Protein AF-A0A6I1ZQ46-F1 (afdb_monomer)

Structure (mmCIF, N/CA/C/O backbone):
data_AF-A0A6I1ZQ46-F1
#
_entry.id   AF-A0A6I1ZQ46-F1
#
loop_
_atom_site.group_PDB
_atom_site.id
_atom_site.type_symbol
_atom_site.label_atom_id
_atom_site.label_alt_id
_atom_site.label_comp_id
_atom_site.label_asym_id
_atom_site.label_entity_id
_atom_site.label_seq_id
_atom_site.pdbx_PDB_ins_code
_atom_site.Cartn_x
_atom_site.Cartn_y
_atom_site.Cartn_z
_atom_site.occupancy
_atom_site.B_iso_or_equiv
_atom_site.auth_seq_id
_atom_site.auth_comp_id
_atom_site.auth_asym_id
_atom_site.auth_atom_id
_atom_site.pdbx_PDB_model_num
ATOM 1 N N . MET A 1 1 ? -16.975 20.430 -9.274 1.00 74.19 1 MET A N 1
ATOM 2 C CA . MET A 1 1 ? -16.195 20.090 -10.487 1.00 74.19 1 MET A CA 1
ATOM 3 C C . MET A 1 1 ? -14.706 20.430 -10.347 1.00 74.19 1 MET A C 1
ATOM 5 O O . MET A 1 1 ? -13.899 19.533 -10.520 1.00 74.19 1 MET A O 1
ATOM 9 N N . TRP A 1 2 ? -14.310 21.644 -9.934 1.00 88.56 2 TRP A N 1
ATOM 10 C CA . TRP A 1 2 ? -12.885 22.027 -9.793 1.00 88.56 2 TRP A CA 1
ATOM 11 C C . TRP A 1 2 ? -12.053 21.160 -8.823 1.00 88.56 2 TRP A C 1
ATOM 13 O O . TRP A 1 2 ? -10.902 20.834 -9.105 1.00 88.56 2 TRP A O 1
ATOM 23 N N . LEU A 1 3 ? -12.637 20.738 -7.693 1.00 90.31 3 LEU A N 1
ATOM 24 C CA . LEU A 1 3 ? -11.958 19.858 -6.733 1.00 90.31 3 LEU A CA 1
ATOM 25 C C . LEU A 1 3 ? -11.639 18.481 -7.336 1.00 90.31 3 LEU A C 1
ATOM 27 O O . LEU A 1 3 ? -10.523 17.998 -7.185 1.00 90.31 3 LEU A O 1
ATOM 31 N N . GLN A 1 4 ? -12.586 17.887 -8.071 1.00 88.94 4 GLN A N 1
ATOM 32 C CA . GLN A 1 4 ? -12.396 16.595 -8.738 1.00 88.94 4 GLN A CA 1
ATOM 33 C C . GLN A 1 4 ? -11.281 16.676 -9.785 1.00 88.94 4 GLN A C 1
ATOM 35 O O . GLN A 1 4 ? -10.434 15.791 -9.842 1.00 88.94 4 GLN A O 1
ATOM 40 N N . THR A 1 5 ? -11.215 17.771 -10.548 1.00 93.69 5 THR A N 1
ATOM 41 C CA . THR A 1 5 ? -10.133 18.019 -11.510 1.00 93.69 5 THR A CA 1
ATOM 42 C C . THR A 1 5 ? -8.768 18.120 -10.821 1.00 93.69 5 THR A C 1
ATOM 44 O O . THR A 1 5 ? -7.813 17.488 -11.262 1.00 93.69 5 THR A O 1
ATOM 47 N N . ARG A 1 6 ? -8.661 18.852 -9.702 1.00 92.38 6 ARG A N 1
ATOM 48 C CA . ARG A 1 6 ? -7.409 18.941 -8.925 1.00 92.38 6 ARG A CA 1
ATOM 49 C C . ARG A 1 6 ? -6.991 17.591 -8.347 1.00 92.38 6 ARG A C 1
ATOM 51 O O . ARG A 1 6 ? -5.819 17.242 -8.425 1.00 92.38 6 ARG A O 1
ATOM 58 N N . MET A 1 7 ? -7.937 16.830 -7.800 1.00 94.44 7 MET A N 1
ATOM 59 C CA . MET A 1 7 ? -7.664 15.486 -7.285 1.00 94.44 7 MET A CA 1
ATOM 60 C C . MET A 1 7 ? -7.201 14.545 -8.396 1.00 94.44 7 MET A C 1
ATOM 62 O O . MET A 1 7 ? -6.240 13.811 -8.198 1.00 94.44 7 MET A O 1
ATOM 66 N N . PHE A 1 8 ? -7.814 14.617 -9.578 1.00 94.81 8 PHE A N 1
ATOM 67 C CA . PHE A 1 8 ? -7.376 13.849 -10.738 1.00 94.81 8 PHE A CA 1
ATOM 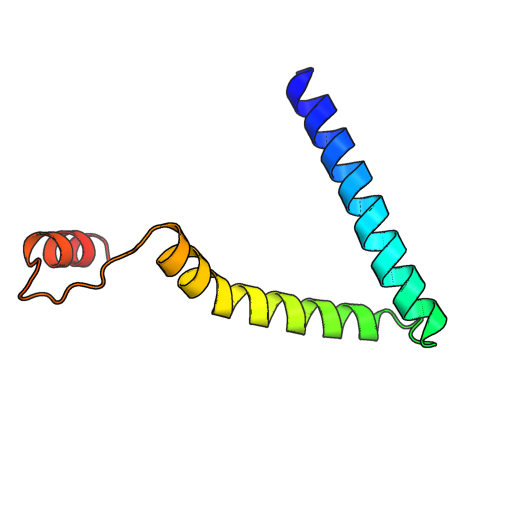68 C C . PHE A 1 8 ? -5.937 14.191 -11.142 1.00 94.81 8 PHE A C 1
ATOM 70 O O . PHE A 1 8 ? -5.132 13.283 -11.330 1.00 94.81 8 PHE A O 1
ATOM 77 N N . PHE A 1 9 ? -5.575 15.478 -11.202 1.00 95.50 9 PHE A N 1
ATOM 78 C CA . PHE A 1 9 ? -4.194 15.882 -11.487 1.00 95.50 9 PHE A CA 1
ATOM 79 C C . PHE A 1 9 ? -3.205 15.378 -10.435 1.00 95.50 9 PHE A C 1
ATOM 81 O O . PHE A 1 9 ? -2.136 14.893 -10.793 1.00 95.50 9 PHE A O 1
ATOM 88 N N . LEU A 1 10 ? -3.561 15.444 -9.149 1.00 95.31 10 LEU A N 1
ATOM 89 C CA . LEU A 1 10 ? -2.722 14.899 -8.080 1.00 95.31 10 LEU A CA 1
ATOM 90 C C . LEU A 1 10 ? -2.522 13.388 -8.233 1.00 95.31 10 LEU A C 1
ATOM 92 O O . LEU A 1 10 ? -1.401 12.910 -8.086 1.00 95.31 10 LEU A O 1
ATOM 96 N N . ILE A 1 11 ? -3.580 12.650 -8.579 1.00 94.75 11 ILE A N 1
ATOM 97 C CA . ILE A 1 11 ? -3.503 11.209 -8.845 1.00 94.75 11 ILE A CA 1
ATOM 98 C C . ILE A 1 11 ? -2.617 10.933 -10.064 1.00 94.75 11 ILE A C 1
ATOM 100 O O . ILE A 1 11 ? -1.756 10.063 -9.992 1.00 94.75 11 ILE A O 1
ATOM 104 N N . ALA A 1 12 ? -2.778 11.682 -11.157 1.00 95.81 12 ALA A N 1
ATOM 105 C CA . ALA A 1 12 ? -1.973 11.517 -12.365 1.00 95.81 12 ALA A CA 1
ATOM 106 C C . ALA A 1 12 ? -0.481 11.789 -12.104 1.00 95.81 12 ALA A C 1
ATOM 108 O O . ALA A 1 12 ? 0.374 11.030 -12.558 1.00 95.81 12 ALA A O 1
ATOM 109 N N . ILE A 1 13 ? -0.168 12.829 -11.325 1.00 97.31 13 ILE A N 1
ATOM 110 C CA . ILE A 1 13 ? 1.204 13.148 -10.908 1.00 97.31 13 ILE A CA 1
ATOM 111 C C . ILE A 1 13 ? 1.764 12.033 -10.024 1.00 97.31 13 ILE A C 1
ATOM 113 O O . ILE A 1 13 ? 2.861 11.543 -10.281 1.00 97.31 13 ILE A O 1
ATOM 117 N N . LEU A 1 14 ? 1.009 11.601 -9.011 1.00 94.31 14 LEU A N 1
ATOM 118 C CA . LEU A 1 14 ? 1.429 10.524 -8.117 1.00 94.31 14 LEU A CA 1
ATOM 119 C C . LEU A 1 14 ? 1.680 9.227 -8.895 1.00 94.31 14 LEU A C 1
ATOM 121 O O . LEU A 1 14 ? 2.697 8.571 -8.683 1.00 94.31 14 LEU A O 1
ATOM 125 N N . PHE A 1 15 ? 0.792 8.890 -9.830 1.00 92.50 15 PHE A N 1
ATOM 126 C CA . PHE A 1 15 ? 0.952 7.744 -10.715 1.00 92.50 15 PHE A CA 1
ATOM 127 C C . PHE A 1 15 ? 2.218 7.869 -11.564 1.00 92.50 15 PHE A C 1
ATOM 129 O O . PHE A 1 15 ? 2.996 6.924 -11.616 1.00 92.50 15 PHE A O 1
ATOM 136 N N . GLY A 1 16 ? 2.468 9.032 -12.172 1.00 94.88 16 GLY A N 1
ATOM 137 C CA . GLY A 1 16 ? 3.676 9.274 -12.962 1.00 9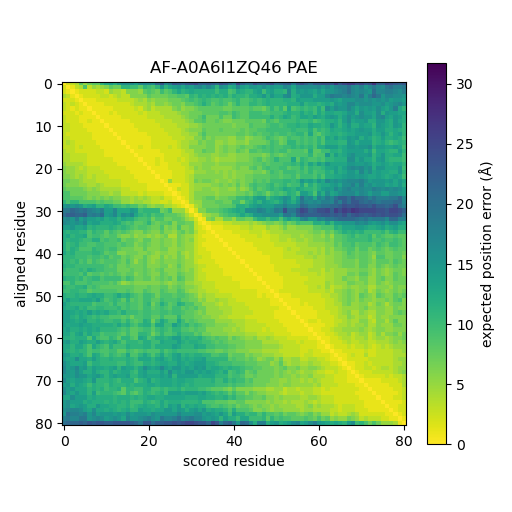4.88 16 GLY A CA 1
ATOM 138 C C . GLY A 1 16 ? 4.963 9.121 -12.148 1.00 94.88 16 GLY A C 1
ATOM 139 O O . GLY A 1 16 ? 5.902 8.477 -12.612 1.00 94.88 16 GLY A O 1
ATOM 140 N N . ILE A 1 17 ? 4.991 9.648 -10.919 1.00 94.94 17 ILE A N 1
ATOM 141 C CA . ILE A 1 17 ? 6.138 9.521 -10.005 1.00 94.94 17 ILE A CA 1
ATOM 142 C C . ILE A 1 17 ? 6.377 8.052 -9.645 1.00 94.94 17 ILE A C 1
ATOM 144 O O . ILE A 1 17 ? 7.499 7.562 -9.768 1.00 94.94 17 ILE A O 1
ATOM 148 N N . LEU A 1 18 ? 5.331 7.340 -9.219 1.00 88.56 18 LEU A N 1
ATOM 149 C CA . LEU A 1 18 ? 5.447 5.944 -8.801 1.00 88.56 18 LEU A CA 1
ATOM 150 C C . LEU A 1 18 ? 5.802 5.028 -9.974 1.00 88.56 18 LEU A C 1
ATOM 152 O O . LEU A 1 18 ? 6.722 4.222 -9.855 1.00 88.56 18 LEU A O 1
ATOM 156 N N . TYR A 1 19 ? 5.117 5.178 -11.110 1.00 85.69 19 TYR A N 1
ATOM 157 C CA . TYR A 1 19 ? 5.391 4.410 -12.320 1.00 85.69 19 TYR A CA 1
ATOM 158 C C . TYR A 1 19 ? 6.824 4.653 -12.785 1.00 85.69 19 TYR A C 1
ATOM 160 O O . TYR A 1 19 ? 7.576 3.695 -12.911 1.00 85.69 19 TYR A O 1
ATOM 168 N N . GLY A 1 20 ? 7.233 5.917 -12.933 1.00 88.75 20 GLY A N 1
ATOM 169 C CA . GLY A 1 20 ? 8.583 6.282 -13.358 1.00 88.75 20 GLY A CA 1
ATOM 170 C C . GLY A 1 20 ? 9.674 5.733 -12.436 1.00 88.75 20 GLY A C 1
ATOM 171 O O . GLY A 1 20 ? 10.663 5.191 -12.927 1.00 88.75 20 GLY A O 1
ATOM 172 N N . ALA A 1 21 ? 9.483 5.805 -11.115 1.00 88.06 21 ALA A N 1
ATOM 173 C CA . ALA A 1 21 ? 10.424 5.245 -10.145 1.00 88.06 21 ALA A CA 1
ATOM 174 C C . ALA A 1 21 ? 10.524 3.715 -10.257 1.00 88.06 21 ALA A C 1
ATOM 176 O O . ALA A 1 21 ? 11.625 3.175 -10.366 1.00 88.06 21 ALA A O 1
ATOM 177 N N . ILE A 1 22 ? 9.387 3.014 -10.283 1.00 82.38 22 ILE A N 1
ATOM 178 C CA . ILE A 1 22 ? 9.343 1.547 -10.370 1.00 82.38 22 ILE A CA 1
ATOM 179 C C . ILE A 1 22 ? 9.919 1.068 -11.708 1.00 82.38 22 ILE A C 1
ATOM 181 O O . ILE A 1 22 ? 10.731 0.139 -11.737 1.00 82.38 22 ILE A O 1
ATOM 185 N N . THR A 1 23 ? 9.554 1.713 -12.819 1.00 81.38 23 THR A N 1
ATOM 186 C CA . THR A 1 23 ? 10.094 1.360 -14.133 1.00 81.38 23 THR A CA 1
ATOM 187 C C . THR A 1 23 ? 11.572 1.696 -14.244 1.00 81.38 23 THR A C 1
ATOM 189 O O . THR A 1 23 ? 12.330 0.875 -14.744 1.00 81.38 23 THR A O 1
ATOM 192 N N . GLY A 1 24 ? 12.007 2.846 -13.723 1.00 85.62 24 GLY A N 1
ATOM 193 C CA . GLY A 1 24 ? 13.413 3.251 -13.715 1.00 85.62 24 GLY A CA 1
ATOM 194 C C . GLY A 1 24 ? 14.289 2.243 -12.973 1.00 85.62 24 GLY A C 1
ATOM 195 O O . GLY A 1 24 ? 15.270 1.755 -13.531 1.00 85.62 24 GLY A O 1
ATOM 196 N N . ILE A 1 25 ? 13.876 1.840 -11.768 1.00 83.69 25 ILE A N 1
ATOM 197 C CA . ILE A 1 25 ? 14.567 0.801 -10.991 1.00 83.69 25 ILE A CA 1
ATOM 198 C C . ILE A 1 25 ? 14.572 -0.530 -11.754 1.00 83.69 25 ILE A C 1
ATOM 200 O O . ILE A 1 25 ? 15.627 -1.144 -11.901 1.00 83.69 25 ILE A O 1
ATOM 204 N N . GLY A 1 26 ? 13.425 -0.954 -12.295 1.00 79.50 26 GLY A N 1
ATOM 205 C CA . GLY A 1 26 ? 13.335 -2.204 -13.055 1.00 79.50 26 GLY A CA 1
ATOM 206 C C . GLY A 1 26 ? 14.243 -2.217 -14.289 1.00 79.50 26 GLY A C 1
ATOM 207 O O . GLY A 1 26 ? 14.996 -3.168 -14.486 1.00 79.50 26 GLY A O 1
ATOM 208 N N . THR A 1 27 ? 14.265 -1.137 -15.074 1.00 80.69 27 THR A N 1
ATOM 209 C CA . THR A 1 27 ? 15.149 -1.019 -16.247 1.00 80.69 27 THR A CA 1
ATOM 210 C C . THR A 1 27 ? 16.630 -1.056 -15.869 1.00 80.69 27 THR A C 1
ATOM 212 O O . THR A 1 27 ? 17.400 -1.747 -16.535 1.00 80.69 27 THR A O 1
ATOM 215 N N . TRP A 1 28 ? 17.032 -0.397 -14.775 1.00 79.94 28 TRP A N 1
ATOM 216 C CA . TRP A 1 28 ? 18.416 -0.425 -14.285 1.00 79.94 28 TRP A CA 1
ATOM 217 C C . TRP A 1 28 ? 18.845 -1.814 -13.795 1.00 79.94 28 TRP A C 1
ATOM 219 O O . TRP A 1 28 ? 19.979 -2.229 -14.018 1.00 79.94 28 TRP A O 1
ATOM 229 N N . MET A 1 29 ? 17.923 -2.575 -13.201 1.00 79.81 29 MET A N 1
ATOM 230 C CA . MET A 1 29 ? 18.152 -3.960 -12.774 1.00 79.81 29 MET A CA 1
ATOM 231 C C . MET A 1 29 ? 18.129 -4.974 -13.938 1.00 79.81 29 MET A C 1
ATOM 233 O O . MET A 1 29 ? 18.179 -6.178 -13.697 1.00 79.81 29 MET A O 1
ATOM 237 N N . GLY A 1 30 ? 18.014 -4.521 -15.195 1.00 75.00 30 GLY A N 1
ATOM 238 C CA . GLY A 1 30 ? 17.864 -5.392 -16.371 1.00 75.00 30 GLY A CA 1
ATOM 239 C C . GLY A 1 30 ? 16.495 -6.083 -16.457 1.00 75.00 30 GLY A C 1
ATOM 240 O O . GLY A 1 30 ? 16.255 -6.915 -17.331 1.00 75.00 30 GLY A O 1
ATOM 241 N N . ALA A 1 31 ? 15.572 -5.722 -15.568 1.00 69.44 31 ALA A N 1
ATOM 242 C CA . ALA A 1 31 ? 14.225 -6.248 -15.454 1.00 69.44 31 ALA A CA 1
ATOM 243 C C . ALA A 1 31 ? 13.249 -5.457 -16.343 1.00 69.44 31 ALA A C 1
ATOM 245 O O . ALA A 1 31 ? 12.332 -4.799 -15.861 1.00 69.44 31 ALA A O 1
ATOM 246 N N . GLY A 1 32 ? 13.446 -5.515 -17.663 1.00 65.06 32 GLY A N 1
ATOM 247 C CA . GLY A 1 32 ? 12.544 -4.885 -18.643 1.00 65.06 32 GLY A CA 1
ATOM 248 C C . GLY A 1 32 ? 11.298 -5.713 -18.989 1.00 65.06 32 GLY A C 1
ATOM 249 O O . GLY A 1 32 ? 10.454 -5.269 -19.763 1.00 65.06 32 GLY A O 1
ATOM 250 N N . SER A 1 33 ? 11.180 -6.933 -18.455 1.00 74.19 33 SER A N 1
ATOM 251 C CA . SER A 1 33 ? 10.066 -7.834 -18.761 1.00 74.19 33 SER A CA 1
ATOM 252 C C . SER A 1 33 ? 8.822 -7.480 -17.947 1.00 74.19 33 SER A C 1
ATOM 254 O O . SER A 1 33 ? 8.876 -7.418 -16.717 1.00 74.19 33 SER A O 1
ATOM 256 N N . ALA A 1 34 ? 7.677 -7.348 -18.625 1.00 76.06 34 ALA A N 1
ATOM 257 C CA . ALA A 1 34 ? 6.362 -7.142 -18.009 1.00 76.06 34 ALA A CA 1
ATOM 258 C C . ALA A 1 34 ? 6.052 -8.161 -16.894 1.00 76.06 34 ALA A C 1
ATOM 260 O O . ALA A 1 34 ? 5.385 -7.834 -15.913 1.00 76.06 34 ALA A O 1
ATOM 261 N N . VAL A 1 35 ? 6.593 -9.378 -17.007 1.00 81.00 35 VAL A N 1
ATOM 262 C CA . VAL A 1 35 ? 6.424 -10.456 -16.023 1.00 81.00 35 VAL A CA 1
ATOM 263 C C . VAL A 1 35 ? 6.967 -10.067 -14.645 1.00 81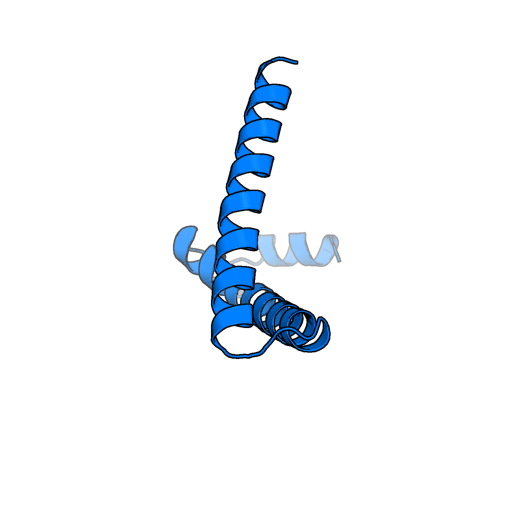.00 35 VAL A C 1
ATOM 265 O O . VAL A 1 35 ? 6.350 -10.389 -13.633 1.00 81.00 35 VAL A O 1
ATOM 268 N N . ILE A 1 36 ? 8.081 -9.333 -14.578 1.00 79.38 36 ILE A N 1
ATOM 269 C CA . ILE A 1 36 ? 8.706 -8.963 -13.299 1.00 79.38 36 ILE A CA 1
ATOM 270 C C . ILE A 1 36 ? 7.823 -7.970 -12.539 1.00 79.38 36 ILE A C 1
ATOM 272 O O . ILE A 1 36 ? 7.610 -8.127 -11.338 1.00 79.38 36 ILE A O 1
ATOM 276 N N . TYR A 1 37 ? 7.233 -7.002 -13.241 1.00 79.25 37 TYR A N 1
ATOM 277 C CA . TYR A 1 37 ? 6.296 -6.058 -12.634 1.00 79.25 37 TYR A CA 1
ATOM 278 C C . TYR A 1 37 ? 5.023 -6.744 -12.135 1.00 79.25 37 TYR A C 1
ATOM 280 O O . TYR A 1 37 ? 4.528 -6.390 -11.069 1.00 79.25 37 TYR A O 1
ATOM 288 N N . ILE A 1 38 ? 4.525 -7.757 -12.853 1.00 85.00 38 ILE A N 1
ATOM 289 C CA . ILE A 1 38 ? 3.375 -8.558 -12.409 1.00 85.00 38 ILE A CA 1
ATOM 290 C C . ILE A 1 38 ? 3.708 -9.312 -11.118 1.00 85.00 38 ILE A C 1
ATOM 292 O O . ILE A 1 38 ? 2.920 -9.276 -10.176 1.00 85.00 38 ILE A O 1
ATOM 296 N N . ILE A 1 39 ? 4.880 -9.948 -11.039 1.00 86.94 39 ILE A N 1
ATOM 297 C CA . ILE A 1 39 ? 5.316 -10.655 -9.825 1.00 86.94 39 ILE A CA 1
ATOM 298 C C . ILE A 1 39 ? 5.400 -9.684 -8.644 1.00 86.94 39 ILE A C 1
ATOM 300 O O . ILE A 1 39 ? 4.843 -9.961 -7.581 1.00 86.94 39 ILE A O 1
ATOM 304 N N . ILE A 1 40 ? 6.040 -8.527 -8.835 1.00 84.50 40 ILE A N 1
ATOM 305 C CA . ILE A 1 40 ? 6.140 -7.493 -7.797 1.00 84.50 40 ILE A CA 1
ATOM 306 C C . ILE A 1 40 ? 4.747 -7.023 -7.371 1.00 84.50 40 ILE A C 1
ATOM 308 O O . ILE A 1 40 ? 4.485 -6.932 -6.175 1.00 84.50 40 ILE A O 1
ATOM 312 N N . ALA A 1 41 ? 3.840 -6.770 -8.319 1.00 86.38 41 ALA A N 1
ATOM 313 C CA . ALA A 1 41 ? 2.481 -6.334 -8.021 1.00 86.38 41 ALA A CA 1
ATOM 314 C C . ALA A 1 41 ? 1.713 -7.373 -7.193 1.00 86.38 41 ALA A C 1
ATOM 316 O O . ALA A 1 41 ? 1.089 -7.012 -6.198 1.00 86.38 41 ALA A O 1
ATOM 317 N N . VAL A 1 42 ? 1.795 -8.657 -7.551 1.00 92.62 42 VAL A N 1
ATOM 318 C CA . VAL A 1 42 ? 1.142 -9.743 -6.803 1.00 92.62 42 VAL A CA 1
ATOM 319 C C .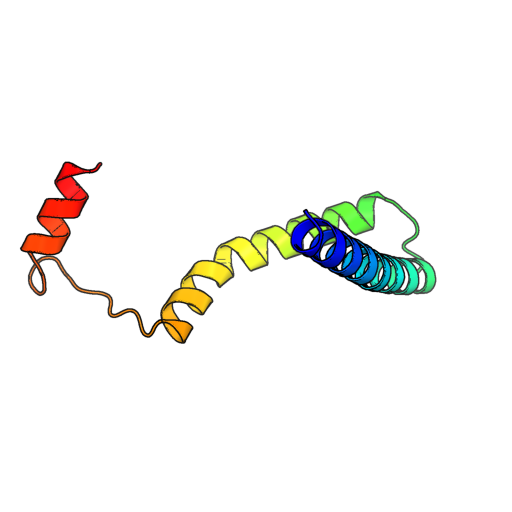 VAL A 1 42 ? 1.710 -9.856 -5.391 1.00 92.62 42 VAL A C 1
ATOM 321 O O . VAL A 1 42 ? 0.941 -9.935 -4.431 1.00 92.62 42 VAL A O 1
ATOM 324 N N . VAL A 1 43 ? 3.038 -9.826 -5.243 1.00 92.94 43 VAL A N 1
ATOM 325 C CA . VAL A 1 43 ? 3.698 -9.881 -3.929 1.00 92.94 43 VAL A CA 1
ATOM 326 C C . VAL A 1 43 ? 3.280 -8.688 -3.076 1.00 92.94 43 VAL A C 1
ATOM 328 O O . VAL A 1 43 ? 2.849 -8.863 -1.937 1.00 92.94 43 VAL A O 1
ATOM 331 N N . PHE A 1 44 ? 3.354 -7.480 -3.632 1.00 89.94 44 PHE A N 1
ATOM 332 C CA . PHE A 1 44 ? 3.030 -6.257 -2.912 1.00 89.94 44 PHE A CA 1
ATOM 333 C C . PHE A 1 44 ? 1.553 -6.211 -2.510 1.00 89.94 44 PHE A C 1
ATOM 335 O O . PHE A 1 44 ? 1.251 -5.922 -1.356 1.00 89.94 44 PHE A O 1
ATOM 342 N N . LEU A 1 45 ? 0.638 -6.572 -3.416 1.00 92.88 45 LEU A N 1
ATOM 343 C CA . LEU A 1 45 ? -0.797 -6.624 -3.136 1.00 92.88 45 LEU A CA 1
ATOM 344 C C . LEU A 1 45 ? -1.124 -7.659 -2.057 1.00 92.88 45 LEU A C 1
ATOM 346 O O . LEU A 1 45 ? -1.911 -7.374 -1.158 1.00 92.88 45 LEU A O 1
ATOM 350 N N . SER A 1 46 ? -0.499 -8.837 -2.117 1.00 94.50 46 SER A N 1
ATOM 351 C CA . SER A 1 46 ? -0.713 -9.904 -1.133 1.00 94.50 46 SER A CA 1
ATOM 352 C C . SER A 1 46 ? -0.231 -9.479 0.252 1.00 94.50 46 SER A C 1
ATOM 354 O O . SER A 1 46 ? -0.968 -9.592 1.231 1.00 94.50 46 SER A O 1
ATOM 356 N N . LEU A 1 47 ? 0.982 -8.923 0.337 1.00 95.31 47 LEU A N 1
ATOM 357 C CA . LEU A 1 47 ? 1.521 -8.391 1.588 1.00 95.31 47 LEU A CA 1
ATOM 358 C C . LEU A 1 47 ? 0.651 -7.253 2.122 1.00 95.31 47 LEU A C 1
ATOM 360 O O . LEU A 1 47 ? 0.298 -7.248 3.299 1.00 95.31 47 LEU A O 1
ATOM 364 N N . GLN A 1 48 ? 0.253 -6.317 1.262 1.00 90.50 48 GLN A N 1
ATOM 365 C CA . GLN A 1 48 ? -0.610 -5.207 1.643 1.00 90.50 48 GLN A CA 1
ATOM 366 C C . GLN A 1 48 ? -1.960 -5.705 2.168 1.00 90.50 48 GLN A C 1
ATOM 368 O O . GLN A 1 48 ? -2.401 -5.233 3.214 1.00 90.50 48 GLN A O 1
ATOM 373 N N . TYR A 1 49 ? -2.601 -6.664 1.499 1.00 93.19 49 TYR A N 1
ATOM 374 C CA . TYR A 1 49 ? -3.880 -7.230 1.932 1.00 93.19 49 TYR A CA 1
ATOM 375 C C . TYR A 1 49 ? -3.780 -7.865 3.324 1.00 93.19 49 TYR A C 1
ATOM 377 O O . TYR A 1 49 ? -4.615 -7.589 4.183 1.00 93.19 49 TYR A O 1
ATOM 385 N N . LEU A 1 50 ? -2.721 -8.637 3.584 1.00 94.69 50 LEU A N 1
ATOM 386 C CA . LEU A 1 50 ? -2.515 -9.301 4.876 1.00 94.69 50 LEU A CA 1
ATOM 387 C C . LEU A 1 50 ? -2.138 -8.329 6.002 1.00 94.69 50 LEU A C 1
ATOM 389 O O . LEU A 1 50 ? -2.543 -8.514 7.148 1.00 94.69 50 LEU A O 1
ATOM 393 N N . ILE A 1 51 ? -1.364 -7.288 5.694 1.00 95.69 51 ILE A N 1
ATOM 394 C CA . ILE A 1 51 ? -0.879 -6.322 6.688 1.00 95.69 51 ILE A CA 1
ATOM 395 C C . ILE A 1 51 ? -1.941 -5.250 6.998 1.00 95.69 51 ILE A C 1
ATOM 397 O O . ILE A 1 51 ? -1.959 -4.697 8.102 1.00 95.69 51 ILE A O 1
ATOM 401 N N . SER A 1 52 ? -2.857 -4.967 6.064 1.00 92.31 52 SER A N 1
ATOM 402 C CA . SER A 1 52 ? -3.861 -3.899 6.202 1.00 92.31 52 SER A CA 1
ATOM 403 C C . SER A 1 52 ? -4.700 -3.989 7.490 1.00 92.31 52 SER A C 1
ATOM 405 O O . SER A 1 52 ? -4.773 -2.979 8.194 1.00 92.31 52 SER A O 1
ATOM 407 N N . PRO A 1 53 ? -5.271 -5.147 7.889 1.00 92.12 53 PRO A N 1
ATOM 408 C CA . PRO A 1 53 ? -6.032 -5.260 9.137 1.00 92.12 53 PRO A CA 1
ATOM 409 C C . PRO A 1 53 ? -5.196 -4.936 10.379 1.00 92.12 53 PRO A C 1
ATOM 411 O O . PRO A 1 53 ? -5.680 -4.280 11.299 1.00 92.12 53 PRO A O 1
ATOM 414 N N . ALA A 1 54 ? -3.922 -5.341 10.395 1.00 92.62 54 ALA A N 1
ATOM 415 C CA . ALA A 1 54 ? -3.016 -5.072 11.508 1.00 92.62 54 ALA A CA 1
ATOM 416 C C . ALA A 1 54 ? -2.673 -3.577 11.614 1.00 92.62 54 ALA A C 1
ATOM 418 O O . ALA A 1 54 ? -2.664 -3.018 12.714 1.00 92.62 54 ALA A O 1
ATOM 419 N N . ILE A 1 55 ? -2.437 -2.912 10.476 1.00 94.75 55 ILE A N 1
ATOM 420 C CA . ILE A 1 55 ? -2.215 -1.460 10.428 1.00 94.75 55 ILE A CA 1
ATOM 421 C C . ILE A 1 55 ? -3.448 -0.722 10.948 1.00 94.75 55 ILE A C 1
ATOM 423 O O . ILE A 1 55 ? -3.320 0.124 11.834 1.00 94.75 55 ILE A O 1
ATOM 427 N N . VAL A 1 56 ? -4.634 -1.057 10.435 1.00 94.19 56 VAL A N 1
ATOM 428 C CA . VAL A 1 56 ? -5.895 -0.429 10.852 1.00 94.19 56 VAL A CA 1
ATOM 429 C C . VAL A 1 56 ? -6.137 -0.663 12.340 1.00 94.19 56 VAL A C 1
ATOM 431 O O . VAL A 1 56 ? -6.387 0.293 13.072 1.00 94.19 56 VAL A O 1
ATOM 434 N N . GLY A 1 57 ? -5.962 -1.901 12.808 1.00 94.44 57 GLY A N 1
ATOM 435 C CA . GLY A 1 57 ? -6.077 -2.259 14.218 1.00 94.44 57 GLY A CA 1
ATOM 436 C C . GLY A 1 57 ? -5.184 -1.411 15.116 1.00 94.44 57 GLY A C 1
ATOM 437 O O . GLY A 1 57 ? -5.633 -0.912 16.149 1.00 94.44 57 GLY A O 1
ATOM 438 N N . ARG A 1 58 ? -3.939 -1.174 14.691 1.00 95.00 58 ARG A N 1
ATOM 439 C CA . ARG A 1 58 ? -2.978 -0.365 15.443 1.00 95.00 58 ARG A CA 1
ATOM 440 C C . ARG A 1 58 ? -3.300 1.128 15.415 1.00 95.00 58 ARG A C 1
ATOM 442 O O . ARG A 1 58 ? -3.260 1.764 16.466 1.00 95.00 58 ARG A O 1
ATOM 449 N N . ILE A 1 59 ? -3.600 1.692 14.245 1.00 95.62 59 ILE A N 1
ATOM 450 C CA . ILE A 1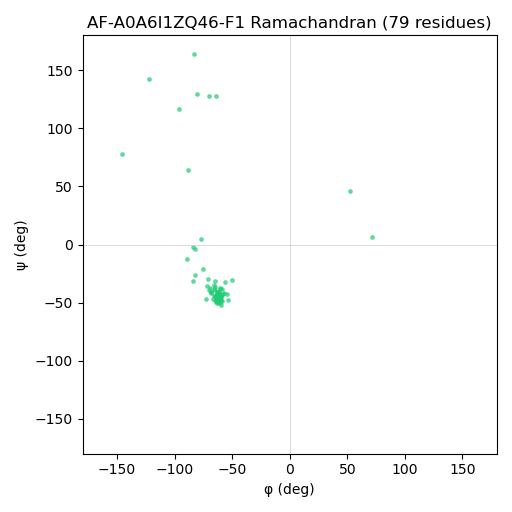 59 ? -3.878 3.131 14.084 1.00 95.62 59 ILE A CA 1
ATOM 451 C C . ILE A 1 59 ? -5.167 3.511 14.815 1.00 95.62 59 ILE A C 1
ATOM 453 O O . ILE A 1 59 ? -5.198 4.505 15.538 1.00 95.62 59 ILE A O 1
ATOM 457 N N . MET A 1 60 ? -6.205 2.687 14.673 1.00 95.75 60 MET A N 1
ATOM 458 C CA . MET A 1 60 ? -7.521 2.922 15.270 1.00 95.75 60 MET A CA 1
ATOM 459 C C . MET A 1 60 ? -7.616 2.441 16.724 1.00 95.75 60 MET A C 1
ATOM 461 O O . MET A 1 60 ? -8.651 2.633 17.354 1.00 95.75 60 MET A O 1
ATOM 465 N N . LYS A 1 61 ? -6.551 1.832 17.270 1.00 93.69 61 LYS A N 1
ATOM 466 C CA . LYS A 1 61 ? -6.502 1.259 18.628 1.00 93.69 61 LYS A CA 1
ATOM 467 C C . LYS A 1 61 ? -7.663 0.291 18.896 1.00 93.69 61 LYS A C 1
ATOM 469 O O . LYS A 1 61 ? -8.318 0.362 19.935 1.00 93.69 61 LYS A O 1
ATOM 474 N N . ILE A 1 62 ? -7.917 -0.605 17.944 1.00 92.44 62 ILE A N 1
ATOM 475 C CA . ILE A 1 62 ? -8.997 -1.591 18.036 1.00 92.44 62 ILE A CA 1
ATOM 476 C C . ILE A 1 62 ? -8.722 -2.533 19.211 1.00 92.44 62 ILE A C 1
ATOM 478 O O . ILE A 1 62 ? -7.649 -3.133 19.301 1.00 92.44 62 ILE A O 1
ATOM 482 N N . LYS A 1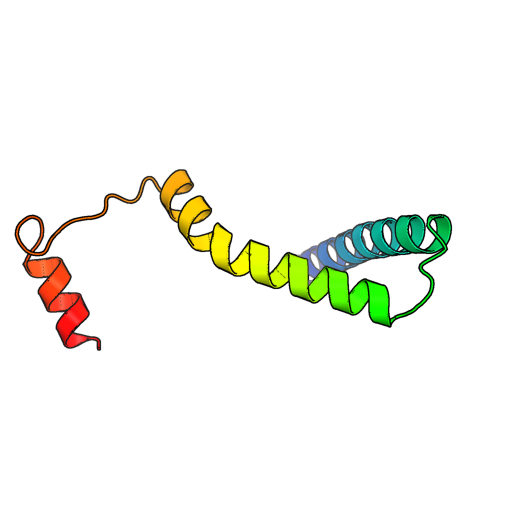 63 ? -9.711 -2.682 20.096 1.00 90.94 63 LYS A N 1
ATOM 483 C CA . LYS A 1 63 ? -9.704 -3.685 21.161 1.00 90.94 63 LYS A CA 1
ATOM 484 C C . LYS A 1 63 ? -10.482 -4.910 20.687 1.00 90.94 63 LYS A C 1
ATOM 486 O O . LYS A 1 63 ? -11.685 -4.824 20.465 1.00 90.94 63 LYS A O 1
ATOM 491 N N . TRP A 1 64 ? -9.796 -6.040 20.563 1.00 90.00 64 TRP A N 1
ATOM 492 C CA . TRP A 1 64 ? -10.447 -7.332 20.361 1.00 90.00 64 TRP A CA 1
ATOM 493 C C . TRP A 1 64 ? -11.158 -7.731 21.653 1.00 90.00 64 TRP A C 1
ATOM 495 O O . TRP A 1 64 ? -10.553 -7.689 22.724 1.00 90.00 64 TRP A O 1
ATOM 505 N N . VAL A 1 65 ? -12.442 -8.061 21.548 1.00 92.75 65 VAL A N 1
ATOM 506 C CA . VAL A 1 65 ? -13.294 -8.456 22.674 1.00 92.75 65 VAL A CA 1
ATOM 507 C C . VAL A 1 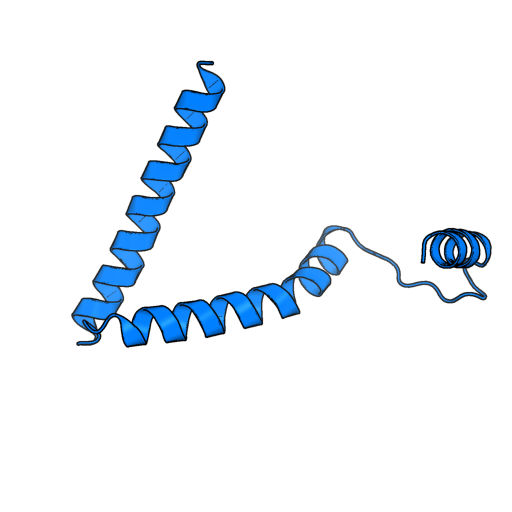65 ? -13.869 -9.836 22.404 1.00 92.75 65 VAL A C 1
ATOM 509 O O . VAL A 1 65 ? -14.196 -10.162 21.266 1.00 92.75 65 VAL A O 1
ATOM 512 N N . SER A 1 66 ? -13.970 -10.643 23.449 1.00 92.44 66 SER A N 1
ATOM 513 C CA . SER A 1 66 ? -14.654 -11.933 23.435 1.00 92.44 66 SER A CA 1
ATOM 514 C C . SER A 1 66 ? -16.161 -11.769 23.650 1.00 92.44 66 SER A C 1
ATOM 516 O O . SER A 1 66 ? -16.625 -10.743 24.151 1.00 92.44 66 SER A O 1
ATOM 518 N N . GLU A 1 67 ? -16.937 -12.805 23.331 1.00 89.50 67 GLU A N 1
ATOM 519 C CA . GLU A 1 67 ? -18.396 -12.827 23.529 1.00 89.50 67 GLU A CA 1
ATOM 520 C C . GLU A 1 67 ? -18.802 -12.551 24.986 1.00 89.50 67 GLU A C 1
ATOM 522 O O . GLU A 1 67 ? -19.804 -11.894 25.246 1.00 89.50 67 GLU A O 1
ATOM 527 N N . LYS A 1 68 ? -17.973 -12.971 25.951 1.00 91.75 68 LYS A N 1
ATOM 528 C CA . LYS A 1 68 ? -18.187 -12.690 27.380 1.00 91.75 68 LYS A CA 1
ATOM 529 C C . LYS A 1 68 ? -17.957 -11.223 27.745 1.00 91.75 68 LYS A C 1
ATOM 531 O O . LYS A 1 68 ? -18.549 -10.743 28.705 1.00 91.75 68 LYS A O 1
ATOM 536 N N . GLU A 1 69 ? -17.071 -10.531 27.030 1.00 92.50 69 GLU A N 1
ATOM 537 C CA . GLU A 1 69 ? -16.739 -9.124 27.285 1.00 92.50 69 GLU A CA 1
ATOM 538 C C . GLU A 1 69 ? -17.721 -8.165 26.609 1.00 92.50 69 GLU A C 1
ATOM 540 O O . GLU A 1 69 ? -17.960 -7.078 27.130 1.00 92.50 69 GLU A O 1
ATOM 545 N N . ALA A 1 70 ? -18.273 -8.550 25.455 1.00 91.50 70 ALA A N 1
ATOM 546 C CA . ALA A 1 70 ? -19.251 -7.757 24.718 1.00 91.50 70 ALA A CA 1
ATOM 547 C C . ALA A 1 70 ? -20.282 -8.658 24.003 1.00 91.50 70 ALA A C 1
ATOM 549 O O . ALA A 1 70 ? -20.185 -8.851 22.784 1.00 91.50 70 ALA A O 1
ATOM 550 N N . PRO A 1 71 ? -21.270 -9.202 24.738 1.00 92.12 71 PRO A N 1
ATOM 551 C CA . PRO A 1 71 ? -22.274 -10.109 24.180 1.00 92.12 71 PRO A CA 1
ATOM 552 C C . PRO A 1 71 ? -23.190 -9.413 23.167 1.00 92.12 71 PRO A C 1
ATOM 554 O O . PRO A 1 71 ? -23.482 -9.984 22.123 1.00 92.12 71 PRO A O 1
ATOM 557 N N . GLU A 1 72 ? -23.570 -8.156 23.417 1.00 93.69 72 GLU A N 1
ATOM 558 C CA . GLU A 1 72 ? -24.424 -7.369 22.511 1.00 93.69 72 GLU A CA 1
ATOM 559 C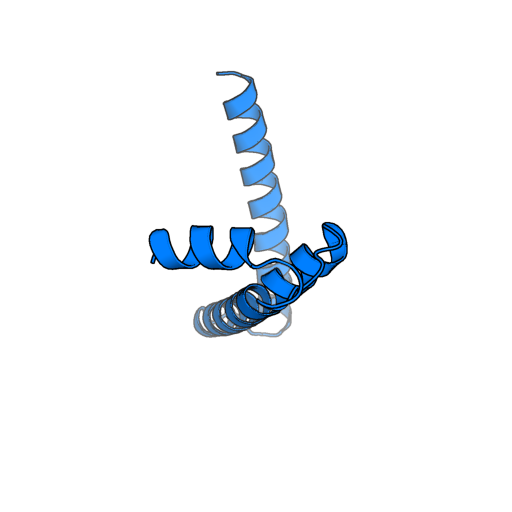 C . GLU A 1 72 ? -23.766 -7.165 21.138 1.00 93.69 72 GLU A C 1
ATOM 561 O O . GLU A 1 72 ? -24.406 -7.348 20.108 1.00 93.69 72 GLU A O 1
ATOM 566 N N . LEU A 1 73 ? -22.458 -6.869 21.102 1.00 92.25 73 LEU A N 1
ATOM 567 C CA . LEU A 1 73 ? -21.721 -6.713 19.842 1.00 92.25 73 LEU A CA 1
ATOM 568 C C . LEU A 1 73 ? -21.646 -8.026 19.056 1.00 92.25 73 LEU A C 1
ATOM 570 O O . LEU A 1 73 ? -21.767 -8.014 17.833 1.00 92.25 73 LEU A O 1
ATOM 574 N N . HIS A 1 74 ? -21.454 -9.155 19.744 1.00 92.50 74 HIS A N 1
ATOM 575 C CA . HIS A 1 74 ? -21.417 -10.462 19.089 1.00 92.50 74 HIS A CA 1
ATOM 576 C C . HIS A 1 74 ? -22.794 -10.864 18.554 1.00 92.50 74 HIS A C 1
ATOM 578 O O . HIS A 1 74 ? -22.865 -11.391 17.447 1.00 92.50 74 HIS A O 1
ATOM 584 N N . GLN A 1 75 ? -23.876 -10.554 19.278 1.00 93.12 75 GLN A N 1
ATOM 585 C CA . GLN A 1 75 ? -25.247 -10.763 18.801 1.00 93.12 75 GLN A CA 1
ATOM 586 C C . GLN A 1 75 ? -25.537 -9.937 17.546 1.00 93.12 75 GLN A C 1
ATOM 588 O O . GLN A 1 75 ? -25.967 -10.495 16.542 1.00 93.12 75 GLN A O 1
ATOM 593 N N . MET A 1 76 ? -25.205 -8.642 17.552 1.00 94.06 76 MET A N 1
ATOM 594 C CA . MET A 1 76 ? -25.392 -7.775 16.382 1.00 94.06 76 MET A CA 1
ATOM 595 C C . MET A 1 76 ? -24.656 -8.292 15.140 1.00 94.06 76 MET A C 1
ATOM 597 O O . MET A 1 76 ? -25.193 -8.244 14.040 1.00 94.06 76 MET A O 1
ATOM 601 N N . VAL A 1 77 ? -23.419 -8.778 15.290 1.00 91.88 77 VAL A N 1
ATOM 602 C CA . VAL A 1 77 ? -22.655 -9.340 14.164 1.00 91.88 77 VAL A CA 1
ATOM 603 C C . VAL A 1 77 ? -23.238 -10.678 13.708 1.00 91.88 77 VAL A C 1
ATOM 605 O O . VAL A 1 77 ? -23.294 -10.922 12.506 1.00 91.88 77 VAL A O 1
ATOM 608 N N . ALA A 1 78 ? -23.689 -11.526 14.636 1.00 91.56 78 ALA A N 1
ATOM 609 C CA . ALA A 1 78 ? -24.302 -12.814 14.316 1.00 91.56 78 ALA A CA 1
ATOM 610 C C . ALA A 1 78 ? -25.626 -12.669 13.549 1.00 91.56 78 ALA A C 1
ATOM 612 O O . ALA A 1 78 ? -25.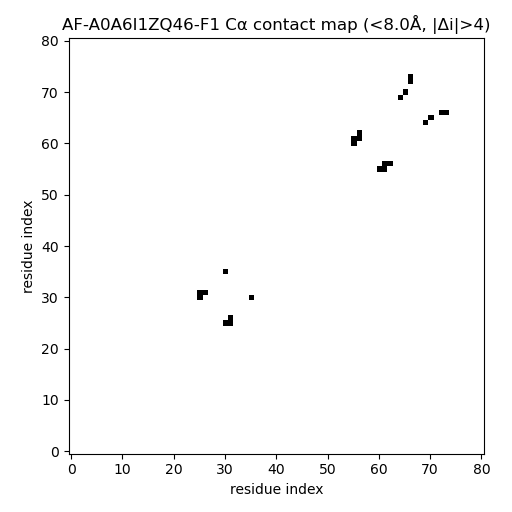937 -13.517 12.724 1.00 91.56 78 ALA A O 1
ATOM 613 N N . GLU A 1 79 ? -26.381 -11.595 13.785 1.00 93.12 79 GLU A N 1
ATOM 614 C CA . GLU A 1 79 ? -27.604 -11.283 13.034 1.00 93.12 79 GLU A CA 1
ATOM 615 C C . GLU A 1 79 ? -27.333 -10.733 11.620 1.00 93.12 79 GLU A C 1
ATOM 617 O O . GLU A 1 79 ? -28.218 -10.769 10.766 1.00 93.12 79 GLU A O 1
ATOM 622 N N . LEU A 1 80 ? -26.129 -10.204 11.368 1.00 91.88 80 LEU A N 1
ATOM 623 C CA . LEU A 1 80 ? -25.723 -9.627 10.079 1.00 91.88 80 LEU A CA 1
ATOM 624 C C . LEU A 1 80 ? -25.095 -10.645 9.110 1.00 91.88 80 LEU A C 1
ATOM 626 O O . LEU A 1 80 ? -24.888 -10.300 7.943 1.00 91.88 80 LEU A O 1
ATOM 630 N N . ALA A 1 81 ? -24.743 -11.838 9.593 1.00 74.31 81 ALA A N 1
ATOM 631 C CA . ALA A 1 81 ? -24.095 -12.911 8.834 1.00 74.31 81 ALA A CA 1
ATOM 632 C C . ALA A 1 81 ? -25.114 -13.935 8.316 1.00 74.31 81 ALA A C 1
ATOM 634 O O . ALA A 1 81 ? -24.938 -14.383 7.159 1.00 74.31 81 ALA A O 1
#

Radius of gyration: 20.84 Å; Cα contacts (8 Å, |Δi|>4): 12; chains: 1; bounding box: 46×35×46 Å

pLDDT: mean 89.09, std 6.92, range [65.06, 97.31]

Solvent-accessible surface area (backbone atoms only — not comparable to full-atom values): 4736 Å² total; per-residue (Å²): 109,71,67,59,54,52,51,48,51,52,49,53,50,51,50,51,53,53,50,52,51,54,50,50,52,28,50,76,72,70,50,73,50,72,67,57,56,52,52,51,50,53,53,50,52,51,53,47,63,68,44,44,63,58,53,49,36,61,76,70,63,63,77,90,73,51,59,90,77,40,49,68,62,46,50,58,51,63,76,75,108

Mean predicted aligned error: 8.06 Å

Secondary structure (DSSP, 8-state):
-HHHHHHHHHHHHHHHHHHHHHHHHHHHTT---HHHHHHHHHHHHHHHHHHHHHHHHHHTTPPP--TTT-HHHHHHHHHH-

Foldseek 3Di:
DVVVVVVVVVVVVVCCVVVCVVCVVCVVVVNNDPVVVVVVVVVVVVVCVVCVVVVCCVVVVDDDDDCVRPVPVVVVVVVVD

Sequence (81 aa):
MWLQTRMFFLIAILFGILYGAITGIGTWMGAGSAVIYIIIAVVFLSLQYLISPAIVGRIMKIKWVSEKEAPELHQMVAELA